Protein AF-A0A519X3G6-F1 (afdb_monomer_lite)

Secondary structure (DSSP, 8-state):
--HHHHHHHHHHHHHHHHHHT-HHHHH--SHHHHHHH-

Structure (mmCIF, N/CA/C/O backbone):
data_AF-A0A519X3G6-F1
#
_entry.id   AF-A0A519X3G6-F1
#
loop_
_atom_site.group_PDB
_atom_site.id
_atom_site.type_symbol
_atom_site.label_atom_id
_atom_site.label_alt_id
_atom_site.label_comp_id
_atom_site.label_asym_id
_atom_site.label_entity_id
_atom_site.label_seq_id
_atom_site.pdbx_PDB_ins_code
_atom_site.Cartn_x
_atom_site.Cartn_y
_atom_site.Cartn_z
_atom_site.occupancy
_atom_site.B_iso_or_equiv
_atom_site.auth_seq_id
_atom_site.auth_comp_id
_atom_site.auth_asym_id
_atom_site.auth_atom_id
_atom_site.pdbx_PDB_model_num
ATOM 1 N N . MET A 1 1 ? 22.458 7.178 -11.785 1.00 56.59 1 MET A N 1
ATOM 2 C CA . MET A 1 1 ? 21.045 6.782 -11.578 1.00 56.59 1 MET A 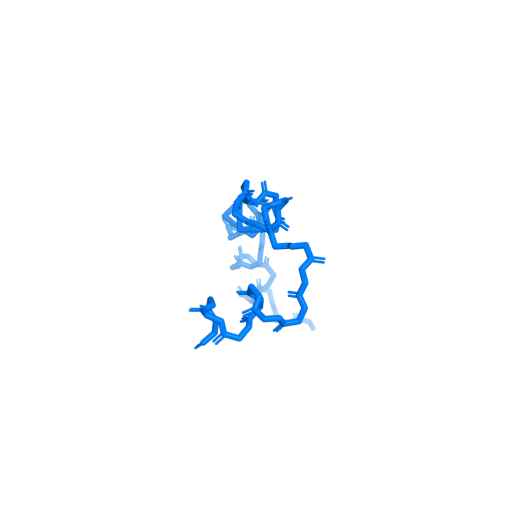CA 1
ATOM 3 C C . MET A 1 1 ? 20.802 5.462 -12.300 1.00 56.59 1 MET A C 1
ATOM 5 O O . MET A 1 1 ? 21.013 5.399 -13.503 1.00 56.59 1 MET A O 1
ATOM 9 N N . ASN A 1 2 ? 20.460 4.389 -11.583 1.00 81.62 2 ASN A N 1
ATOM 10 C CA . ASN A 1 2 ? 20.361 3.044 -12.166 1.00 81.62 2 ASN A CA 1
ATOM 11 C C . ASN A 1 2 ? 19.119 2.925 -13.071 1.00 81.62 2 ASN A C 1
ATOM 13 O O . ASN A 1 2 ? 17.994 2.833 -12.584 1.00 81.62 2 ASN A O 1
ATOM 17 N N . VAL A 1 3 ? 19.320 2.907 -14.393 1.00 86.88 3 VAL A N 1
ATOM 18 C CA . VAL A 1 3 ? 18.249 2.866 -15.415 1.00 86.88 3 VAL A CA 1
ATOM 19 C C . VAL A 1 3 ? 17.309 1.667 -15.228 1.00 86.88 3 VAL A C 1
ATOM 21 O O . VAL A 1 3 ? 16.105 1.780 -15.452 1.00 86.88 3 VAL A O 1
ATOM 24 N N . ARG A 1 4 ? 17.835 0.531 -14.750 1.00 88.69 4 ARG A N 1
ATOM 25 C CA . ARG A 1 4 ? 17.047 -0.680 -14.459 1.00 88.69 4 ARG A CA 1
ATOM 26 C C . ARG A 1 4 ? 16.036 -0.461 -13.332 1.00 88.69 4 ARG A C 1
ATOM 28 O O . ARG A 1 4 ? 14.888 -0.863 -13.476 1.00 88.69 4 ARG A O 1
ATOM 35 N N . LEU A 1 5 ? 16.430 0.234 -12.261 1.00 88.88 5 LEU A N 1
ATOM 36 C CA . LEU A 1 5 ? 15.529 0.549 -11.146 1.00 88.88 5 LEU A CA 1
ATOM 37 C C . LEU A 1 5 ? 14.396 1.469 -11.598 1.00 88.88 5 LEU A C 1
ATOM 39 O O . LEU A 1 5 ? 13.246 1.244 -11.239 1.00 88.88 5 LEU A O 1
ATOM 43 N N . LYS A 1 6 ? 14.705 2.458 -12.445 1.00 90.75 6 LYS A N 1
ATOM 44 C 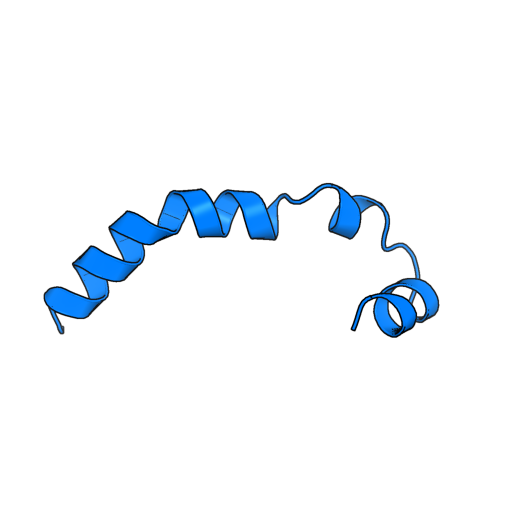CA . LYS A 1 6 ? 13.701 3.396 -12.960 1.00 90.75 6 LYS A CA 1
ATOM 45 C C . LYS A 1 6 ? 12.646 2.688 -13.817 1.00 90.75 6 LYS A C 1
ATOM 47 O O . LYS A 1 6 ? 11.466 2.965 -13.670 1.00 90.75 6 LYS A O 1
ATOM 52 N N . ARG A 1 7 ? 13.058 1.726 -14.653 1.00 91.88 7 ARG A N 1
ATOM 53 C CA . ARG A 1 7 ? 12.130 0.905 -15.454 1.00 91.88 7 ARG A CA 1
ATOM 54 C C . ARG A 1 7 ? 11.201 0.063 -14.587 1.00 91.88 7 ARG A C 1
ATOM 56 O O . ARG A 1 7 ? 10.010 0.016 -14.865 1.00 91.88 7 ARG A O 1
ATOM 63 N N . ILE A 1 8 ? 11.737 -0.568 -13.543 1.00 93.06 8 ILE A N 1
ATOM 64 C CA . ILE A 1 8 ? 10.932 -1.358 -12.605 1.00 93.06 8 ILE A CA 1
ATOM 65 C C . ILE A 1 8 ? 9.932 -0.450 -11.889 1.00 93.06 8 ILE A C 1
ATOM 67 O O . ILE A 1 8 ? 8.753 -0.766 -11.879 1.00 93.06 8 ILE A O 1
ATOM 71 N N . GLN A 1 9 ? 10.375 0.703 -11.375 1.00 89.94 9 GLN A N 1
ATOM 72 C CA . GLN A 1 9 ? 9.497 1.673 -10.714 1.00 89.94 9 GLN A CA 1
ATOM 73 C C . GLN A 1 9 ? 8.358 2.136 -11.623 1.00 89.94 9 GLN A C 1
ATOM 75 O O . GLN A 1 9 ? 7.210 2.119 -11.204 1.00 89.94 9 GLN A O 1
ATOM 80 N N . THR A 1 10 ? 8.648 2.480 -12.880 1.00 92.88 10 THR A N 1
ATOM 81 C CA . THR A 1 10 ? 7.608 2.865 -13.845 1.00 92.88 10 THR A CA 1
ATOM 82 C C . THR A 1 10 ? 6.648 1.715 -14.154 1.00 92.88 10 THR A C 1
ATOM 84 O O . THR A 1 10 ? 5.453 1.951 -14.286 1.00 92.88 10 THR A O 1
ATOM 87 N N . ALA A 1 11 ? 7.143 0.478 -14.243 1.00 94.50 11 ALA A N 1
ATOM 88 C CA . ALA A 1 11 ? 6.307 -0.688 -14.520 1.00 94.50 11 ALA A CA 1
ATOM 89 C C . ALA A 1 11 ? 5.388 -1.061 -13.344 1.00 94.50 11 ALA A C 1
ATOM 91 O O . ALA A 1 11 ? 4.258 -1.485 -13.569 1.00 94.50 11 ALA A O 1
ATOM 92 N N . ILE A 1 12 ? 5.853 -0.897 -12.101 1.00 95.19 12 ILE A N 1
ATOM 93 C CA . ILE A 1 12 ? 5.071 -1.214 -10.895 1.00 95.19 12 ILE A CA 1
ATOM 94 C C . ILE A 1 12 ? 4.244 -0.031 -10.383 1.00 95.19 12 ILE A C 1
ATOM 96 O O . ILE A 1 12 ? 3.441 -0.213 -9.476 1.00 95.19 12 ILE A O 1
ATOM 100 N N . GLU A 1 13 ? 4.427 1.171 -10.932 1.00 93.50 13 GLU A N 1
ATOM 101 C CA . GLU A 1 13 ? 3.684 2.373 -10.550 1.00 93.50 13 GLU A CA 1
ATOM 102 C C . GLU A 1 13 ? 2.155 2.180 -10.514 1.00 93.50 13 GLU A C 1
ATOM 104 O O . GLU A 1 13 ? 1.564 2.553 -9.503 1.00 93.50 13 GLU A O 1
ATOM 109 N N . PRO A 1 14 ? 1.487 1.561 -11.510 1.00 93.00 14 PRO A N 1
ATOM 110 C CA . PRO A 1 14 ? 0.044 1.311 -11.423 1.00 93.00 14 PRO A CA 1
ATOM 111 C C . PRO A 1 14 ? -0.327 0.387 -10.255 1.00 93.00 14 PRO A C 1
ATOM 113 O O . PRO A 1 14 ? -1.228 0.706 -9.486 1.00 93.00 14 PRO A O 1
ATOM 116 N N . LEU A 1 15 ? 0.427 -0.697 -10.047 1.00 93.06 15 LEU A N 1
ATOM 117 C CA . LEU A 1 15 ? 0.217 -1.619 -8.923 1.00 93.06 15 LEU A CA 1
ATOM 118 C C . LEU A 1 15 ? 0.427 -0.910 -7.578 1.00 93.06 15 LEU A C 1
ATOM 120 O O . LEU A 1 15 ? -0.293 -1.142 -6.611 1.00 93.06 15 LEU A O 1
ATOM 124 N N . ARG A 1 16 ? 1.393 0.010 -7.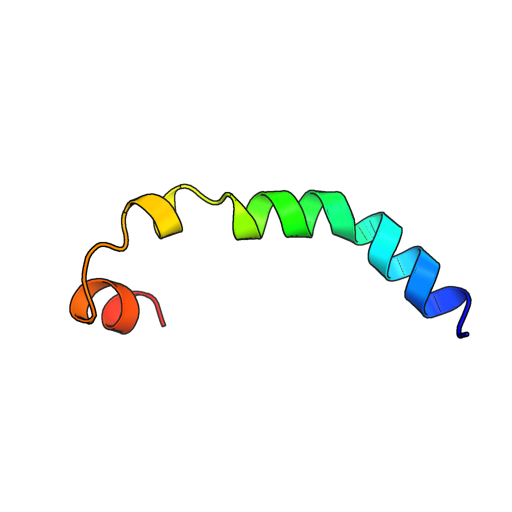517 1.00 90.69 16 ARG A N 1
ATOM 125 C CA . ARG A 1 16 ? 1.634 0.857 -6.347 1.00 90.69 16 ARG A CA 1
ATOM 126 C C . ARG A 1 16 ? 0.438 1.766 -6.064 1.00 90.69 16 ARG A C 1
ATOM 128 O O . ARG A 1 16 ? 0.059 1.907 -4.904 1.00 90.69 16 ARG A O 1
ATOM 135 N N . GLN A 1 17 ? -0.160 2.359 -7.097 1.00 90.81 17 GLN A N 1
ATOM 136 C CA . GLN A 1 17 ? -1.369 3.175 -6.955 1.00 90.81 17 GLN A CA 1
ATOM 137 C C . GLN A 1 17 ? -2.577 2.340 -6.514 1.00 90.81 17 GLN A C 1
ATOM 139 O O . GLN A 1 17 ? -3.365 2.819 -5.702 1.00 90.81 17 GLN A O 1
ATOM 144 N N . GLU A 1 18 ? -2.712 1.099 -6.981 1.00 90.44 18 GLU A N 1
ATOM 145 C CA . GLU A 1 18 ? -3.770 0.182 -6.532 1.00 90.44 18 GLU A CA 1
ATOM 146 C C . GLU A 1 18 ? -3.634 -0.185 -5.052 1.00 90.44 18 GLU A C 1
ATOM 148 O O . GLU A 1 18 ? -4.629 -0.195 -4.331 1.00 90.44 18 GLU A O 1
ATOM 153 N N . ILE A 1 19 ? -2.407 -0.424 -4.581 1.00 88.56 19 ILE A N 1
ATOM 154 C CA . ILE A 1 19 ? -2.138 -0.693 -3.164 1.00 88.56 19 ILE A CA 1
ATOM 155 C C . ILE A 1 19 ? -2.452 0.550 -2.329 1.00 88.56 19 ILE A C 1
ATOM 157 O O . ILE A 1 19 ? -3.211 0.460 -1.373 1.00 88.56 19 ILE A O 1
ATOM 161 N N . ILE A 1 20 ? -1.923 1.723 -2.692 1.00 85.88 20 ILE A N 1
ATOM 162 C CA . ILE A 1 20 ? -2.105 2.959 -1.908 1.00 85.88 20 ILE A CA 1
ATOM 163 C C . ILE A 1 20 ? -3.579 3.376 -1.834 1.00 85.88 20 ILE A C 1
ATOM 165 O O . ILE A 1 20 ? -4.040 3.802 -0.779 1.00 85.88 20 ILE A O 1
ATOM 169 N N . ASN A 1 21 ? -4.324 3.236 -2.931 1.00 85.25 21 ASN A N 1
ATOM 170 C CA . ASN A 1 21 ? -5.742 3.599 -2.993 1.00 85.25 21 ASN A CA 1
ATOM 171 C C . ASN A 1 21 ? -6.668 2.420 -2.648 1.00 85.25 21 ASN A C 1
ATOM 173 O O . ASN A 1 21 ? -7.860 2.445 -2.967 1.00 85.25 21 ASN A O 1
ATOM 177 N N . HIS A 1 22 ? -6.137 1.365 -2.024 1.00 87.62 22 HIS A N 1
ATOM 178 C CA . HIS A 1 22 ? -6.919 0.184 -1.705 1.00 87.62 22 HIS A CA 1
ATOM 179 C C . HIS A 1 22 ? -8.003 0.514 -0.672 1.00 87.62 22 HIS A C 1
ATOM 181 O O . HIS A 1 22 ? -7.727 1.064 0.395 1.00 87.62 22 HIS A O 1
ATOM 187 N N . LYS A 1 23 ? -9.247 0.113 -0.960 1.00 84.38 23 LYS A N 1
ATOM 188 C CA . LYS A 1 23 ? -10.433 0.414 -0.134 1.00 84.38 23 LYS A CA 1
ATOM 189 C C . LYS A 1 23 ? -10.287 -0.007 1.329 1.00 84.38 23 LYS A C 1
ATOM 191 O O . LYS A 1 23 ? -10.845 0.639 2.203 1.00 84.38 23 LYS A O 1
ATOM 196 N N . VAL A 1 24 ? -9.511 -1.055 1.607 1.00 84.81 24 VAL A N 1
ATOM 197 C CA . VAL A 1 24 ? -9.262 -1.515 2.985 1.00 84.81 24 VAL A CA 1
ATOM 198 C C . VAL A 1 24 ? -8.601 -0.430 3.832 1.00 84.81 24 VAL A C 1
ATOM 200 O O . VAL A 1 24 ? -8.962 -0.286 4.991 1.00 84.81 24 VAL 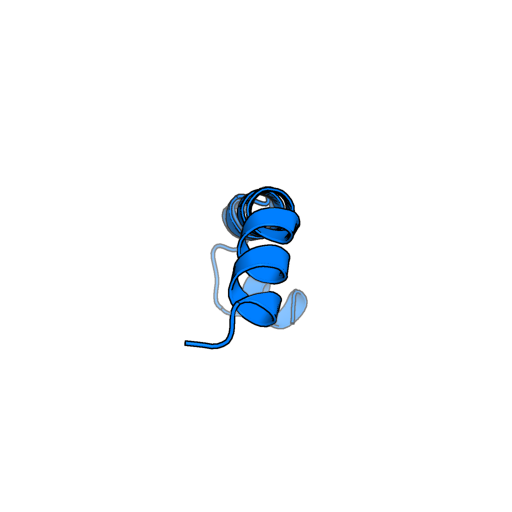A O 1
ATOM 203 N N . TYR A 1 25 ? -7.719 0.398 3.266 1.00 84.19 25 TYR A N 1
ATOM 204 C CA . TYR A 1 25 ? -7.137 1.520 4.004 1.00 84.19 25 TYR A CA 1
ATOM 205 C C . TYR A 1 25 ? -8.164 2.600 4.350 1.00 84.19 25 TYR A C 1
ATOM 207 O O . TYR A 1 25 ? -8.023 3.258 5.374 1.00 84.19 25 TYR A O 1
ATOM 215 N N . SER A 1 26 ? -9.225 2.749 3.552 1.00 83.12 26 SER A N 1
ATOM 216 C CA . SER A 1 26 ? -10.357 3.624 3.882 1.00 83.12 26 SER A CA 1
ATOM 217 C C . SER A 1 26 ? -11.229 3.068 5.015 1.00 83.12 26 SER A C 1
ATOM 219 O O . SER A 1 26 ? -11.920 3.830 5.691 1.00 83.12 26 SER A O 1
ATOM 221 N N . GLU A 1 27 ? -11.187 1.754 5.243 1.00 87.00 27 GLU A N 1
ATOM 222 C CA . GLU A 1 27 ? -11.901 1.089 6.339 1.00 87.00 27 GLU A CA 1
ATOM 223 C C . GLU A 1 27 ? -11.090 1.043 7.646 1.00 87.00 27 GLU A C 1
ATOM 225 O O . GLU A 1 27 ? -11.672 0.863 8.715 1.00 87.00 27 GLU A O 1
ATOM 230 N N . ILE A 1 28 ? -9.768 1.260 7.598 1.00 89.00 28 ILE A N 1
ATOM 231 C CA . ILE A 1 28 ? -8.924 1.390 8.796 1.00 89.00 28 ILE A CA 1
ATOM 232 C C . ILE A 1 28 ? -9.182 2.759 9.435 1.00 89.00 28 ILE A C 1
ATOM 234 O O . ILE A 1 28 ? -8.686 3.785 8.972 1.00 89.00 28 ILE A O 1
ATOM 238 N N . LYS A 1 29 ? -9.955 2.777 10.525 1.00 89.06 29 LYS A N 1
ATOM 239 C CA . LYS A 1 29 ? -10.362 4.015 11.219 1.00 89.06 29 LYS A CA 1
ATOM 240 C C . LYS A 1 29 ? -9.682 4.184 12.571 1.00 89.06 29 LYS A C 1
ATOM 242 O O . LYS A 1 29 ? -9.618 5.294 13.096 1.00 89.06 29 LYS A O 1
ATOM 247 N N . THR A 1 30 ? -9.175 3.098 13.148 1.00 91.25 30 THR A N 1
ATOM 248 C CA . THR A 1 30 ? -8.580 3.085 14.485 1.00 91.25 30 THR A CA 1
ATOM 249 C C . THR A 1 30 ? -7.240 2.352 14.523 1.00 91.25 30 THR A C 1
ATOM 251 O O . THR A 1 30 ? -6.924 1.517 13.675 1.00 91.25 30 THR A O 1
ATOM 254 N N . LEU A 1 31 ? -6.461 2.605 15.580 1.00 90.38 31 LEU A N 1
ATOM 255 C CA . LEU A 1 31 ? -5.232 1.852 15.871 1.00 90.38 31 LEU A CA 1
ATOM 256 C C . LEU A 1 31 ? -5.490 0.348 16.053 1.00 90.38 31 LEU A C 1
ATOM 258 O O . LEU A 1 31 ? -4.596 -0.462 15.822 1.00 90.38 31 LEU A O 1
ATOM 262 N N . ARG A 1 32 ? -6.703 -0.035 16.471 1.00 91.25 32 ARG A N 1
ATOM 263 C CA . ARG A 1 32 ? -7.096 -1.441 16.591 1.00 91.25 32 ARG A CA 1
ATOM 264 C C . ARG A 1 32 ? -7.283 -2.078 15.215 1.00 91.25 32 ARG A C 1
ATOM 266 O O . ARG A 1 32 ? -6.792 -3.183 15.023 1.00 91.25 32 ARG A O 1
ATOM 273 N N . ASP A 1 33 ? -7.913 -1.378 14.276 1.00 88.75 33 ASP A N 1
ATOM 274 C CA . ASP A 1 33 ? -8.104 -1.864 12.901 1.00 88.75 33 ASP A CA 1
ATOM 275 C C . ASP A 1 33 ? -6.755 -2.052 12.200 1.00 88.75 33 ASP A C 1
ATOM 277 O O . ASP A 1 33 ? -6.512 -3.082 11.577 1.00 88.75 33 ASP A O 1
ATOM 281 N N . LEU A 1 34 ? -5.830 -1.104 12.399 1.00 87.44 34 LEU A N 1
ATOM 282 C CA . LEU A 1 34 ? -4.460 -1.215 11.898 1.00 87.44 34 LEU A CA 1
ATOM 283 C C . LEU A 1 34 ? -3.741 -2.449 12.468 1.00 87.44 34 LEU A C 1
ATOM 285 O O . LEU A 1 34 ? -3.067 -3.159 11.731 1.00 87.44 34 LEU A O 1
ATOM 289 N N . LYS A 1 35 ? -3.916 -2.729 13.765 1.00 88.56 35 LYS A N 1
ATOM 290 C CA . LYS A 1 35 ? -3.302 -3.880 14.446 1.00 88.56 35 LYS A CA 1
ATOM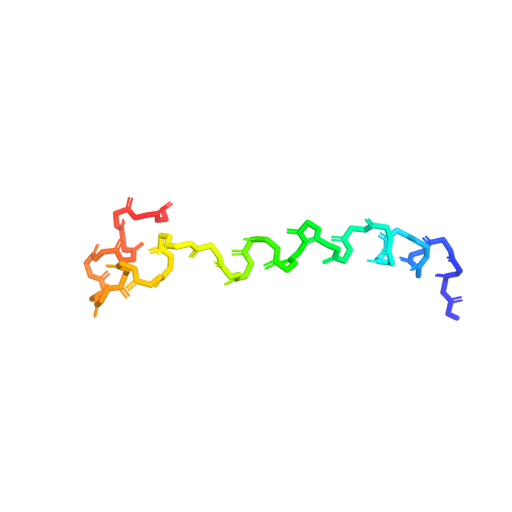 291 C C . LYS A 1 35 ? -3.893 -5.234 14.027 1.00 88.56 35 LYS A C 1
ATOM 293 O O . LYS A 1 35 ? -3.246 -6.248 14.230 1.00 88.56 35 LYS A O 1
ATOM 298 N N . ILE A 1 36 ? -5.121 -5.267 13.510 1.00 87.56 36 ILE A N 1
ATOM 299 C CA . ILE A 1 36 ? -5.736 -6.487 12.955 1.00 87.56 36 ILE A CA 1
ATOM 300 C C . ILE A 1 36 ? -5.249 -6.730 11.521 1.00 87.56 36 ILE A C 1
ATOM 302 O O . ILE A 1 36 ? -5.194 -7.871 11.072 1.00 87.56 36 ILE A O 1
ATOM 306 N N . PHE A 1 37 ? -4.926 -5.655 10.802 1.00 83.38 37 PHE A N 1
ATOM 307 C CA . PHE A 1 37 ? -4.499 -5.708 9.410 1.00 83.38 37 PHE A CA 1
ATOM 308 C C . PHE A 1 37 ? -3.007 -6.048 9.228 1.00 83.38 37 PHE A C 1
ATOM 310 O O . PHE A 1 37 ? -2.664 -6.700 8.242 1.00 83.38 37 PHE A O 1
ATOM 317 N N . MET A 1 38 ? -2.135 -5.586 10.135 1.00 81.00 38 MET A N 1
ATOM 318 C CA . MET A 1 38 ? -0.691 -5.898 10.151 1.00 81.00 38 MET A CA 1
ATOM 319 C C . MET A 1 38 ? -0.392 -7.209 10.873 1.00 81.00 38 MET A C 1
ATOM 321 O O . MET A 1 38 ? 0.485 -7.944 10.370 1.00 81.00 38 MET A O 1
#

Radius of gyration: 14.62 Å; chains: 1; bounding box: 33×13×32 Å

Sequence (38 aa):
MNVRLKRIQTAIEPLR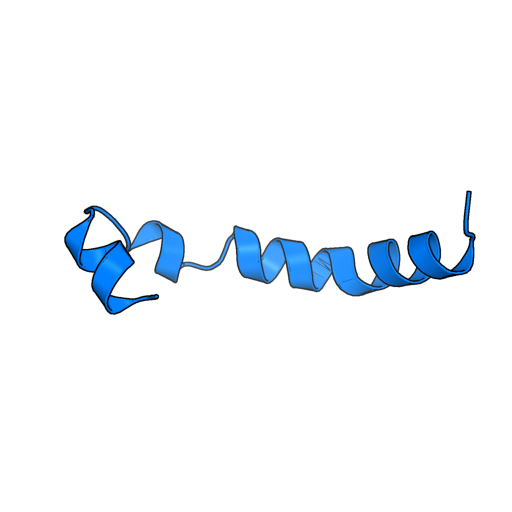QEIINHKVYSEIKTLRDLKIFM

pLDDT: mean 87.92, std 6.23, range [56.59, 95.19]

Foldseek 3Di:
DDPVVVVVCVVCVVVVVCVVPPCLVVVPPDPVSVVVVD